Protein AF-A0A9P5PFQ5-F1 (afdb_monomer_lite)

Foldseek 3Di:
DDDFVLVVLVCVLVVQCPPDPVSVVCSLQDLVSLQEGEAEDDPDDDPSSVVSVVSSVVRVPPVHHRHYHYHHDPVVVVVVVPVPPPDPDDDPDDDDDDDDDDD

Secondary structure (DSSP, 8-state):
-PPPHHHHHHHHHHHHTTT-HHHHHHHHH-GGGTSEEEEES-SPPPHHHHHHHHHHHHHHTTTS--EEEEE--THHHHHHHHTTSSSSSS-------------

Radius of gyration: 27.25 Å; chains: 1; bounding box: 60×43×84 Å

pLDDT: mean 70.6, std 17.25, range [37.75, 91.62]

Structure (mmCIF, N/CA/C/O backbone):
data_AF-A0A9P5PFQ5-F1
#
_entry.id   AF-A0A9P5PFQ5-F1
#
loop_
_atom_site.group_PDB
_atom_site.id
_atom_site.type_symbol
_atom_site.label_atom_id
_atom_site.label_alt_id
_atom_site.label_comp_id
_atom_site.label_asym_id
_atom_site.label_entity_id
_atom_site.label_seq_id
_atom_site.pdbx_PDB_ins_code
_atom_site.Cartn_x
_atom_site.Cartn_y
_atom_site.Cartn_z
_atom_site.occupancy
_atom_site.B_iso_or_equiv
_atom_site.auth_seq_id
_atom_site.auth_comp_id
_atom_site.auth_asym_id
_atom_site.auth_atom_id
_atom_site.pdbx_PDB_model_num
ATOM 1 N N . MET A 1 1 ? -12.075 -10.044 19.938 1.00 45.72 1 MET A N 1
ATOM 2 C CA . MET A 1 1 ? -12.340 -8.879 19.068 1.00 45.72 1 MET A CA 1
ATOM 3 C C . MET A 1 1 ? -11.600 -9.130 17.760 1.00 45.72 1 MET A C 1
ATOM 5 O O . MET A 1 1 ? -10.396 -9.341 17.844 1.00 45.72 1 MET A O 1
ATOM 9 N N . PRO A 1 2 ? -12.278 -9.266 16.606 1.00 50.00 2 PRO A N 1
ATOM 10 C CA . PRO A 1 2 ? -11.595 -9.532 15.340 1.00 50.00 2 PRO A CA 1
ATOM 11 C C . PRO A 1 2 ? -10.691 -8.345 14.977 1.00 50.00 2 PRO A C 1
ATOM 13 O O . PRO A 1 2 ? -11.113 -7.195 15.090 1.00 50.00 2 PRO A O 1
ATOM 16 N N . GLU A 1 3 ? -9.444 -8.623 14.596 1.00 54.28 3 GLU A N 1
ATOM 17 C CA . GLU A 1 3 ? -8.509 -7.600 14.119 1.00 54.28 3 GLU A CA 1
ATOM 18 C C . GLU A 1 3 ? -9.028 -7.039 12.781 1.00 54.28 3 GLU A C 1
ATOM 20 O O . GLU A 1 3 ? -9.518 -7.818 11.955 1.00 54.28 3 GLU A O 1
ATOM 25 N N . PRO A 1 4 ? -8.963 -5.718 12.538 1.00 60.44 4 PRO A N 1
ATOM 26 C CA . PRO A 1 4 ? -9.406 -5.162 11.266 1.00 60.44 4 PRO A CA 1
ATOM 27 C C . PRO A 1 4 ? -8.605 -5.787 10.118 1.00 60.44 4 PRO A C 1
ATOM 29 O O . PRO A 1 4 ? -7.383 -5.875 10.186 1.00 60.44 4 PRO A O 1
ATOM 32 N N . GLU A 1 5 ? -9.281 -6.207 9.047 1.00 58.12 5 GLU A N 1
ATOM 33 C CA . GLU A 1 5 ? -8.658 -6.924 7.918 1.00 58.12 5 GLU A CA 1
ATOM 34 C C . GLU A 1 5 ? -7.507 -6.157 7.248 1.00 58.12 5 GLU A C 1
ATOM 36 O O . GLU A 1 5 ? -6.602 -6.778 6.695 1.00 58.12 5 GLU A O 1
ATOM 41 N N . VAL A 1 6 ? -7.484 -4.825 7.378 1.00 57.62 6 VAL A N 1
ATOM 42 C CA . VAL A 1 6 ? -6.348 -3.972 6.989 1.00 57.62 6 VAL A CA 1
ATOM 43 C C . VAL A 1 6 ? -5.053 -4.446 7.657 1.00 57.62 6 VAL A C 1
ATOM 45 O O . VAL A 1 6 ? -4.040 -4.628 6.989 1.00 57.62 6 VAL A O 1
ATOM 48 N N . TYR A 1 7 ? -5.087 -4.714 8.963 1.00 58.97 7 TYR A N 1
ATOM 49 C CA . TYR A 1 7 ? -3.915 -5.170 9.711 1.00 58.97 7 TYR A CA 1
ATOM 50 C C . TYR A 1 7 ? -3.493 -6.586 9.319 1.00 58.97 7 TYR A C 1
ATOM 52 O O . TYR A 1 7 ? -2.305 -6.898 9.334 1.00 58.97 7 TYR A O 1
ATOM 60 N N . GLN A 1 8 ? -4.434 -7.438 8.913 1.00 61.12 8 GLN A N 1
ATOM 61 C CA . GLN A 1 8 ? -4.119 -8.784 8.430 1.00 61.12 8 GLN A CA 1
ATOM 62 C C . GLN A 1 8 ? -3.400 -8.744 7.076 1.00 61.12 8 GLN A C 1
ATOM 64 O O . GLN A 1 8 ? -2.413 -9.459 6.893 1.00 61.12 8 GLN A O 1
ATOM 69 N N . ALA A 1 9 ? -3.827 -7.869 6.160 1.00 61.16 9 ALA A N 1
ATOM 70 C CA . ALA A 1 9 ? -3.157 -7.665 4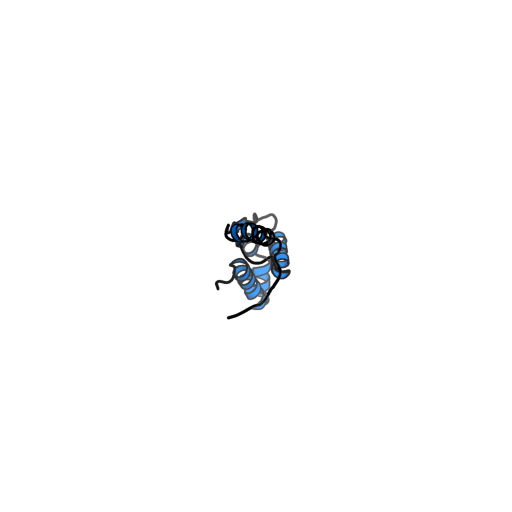.873 1.00 61.16 9 ALA A CA 1
ATOM 71 C C . ALA A 1 9 ? -1.742 -7.083 5.047 1.00 61.16 9 ALA A C 1
ATOM 73 O O . ALA A 1 9 ? -0.787 -7.622 4.481 1.00 61.16 9 ALA A O 1
ATOM 74 N N . ILE A 1 10 ? -1.597 -6.066 5.911 1.00 66.88 10 ILE A N 1
ATOM 75 C CA . ILE A 1 10 ? -0.300 -5.514 6.338 1.00 66.88 10 ILE A CA 1
ATOM 76 C C . ILE A 1 10 ? 0.593 -6.652 6.841 1.00 66.88 10 ILE A C 1
ATOM 78 O O . ILE A 1 10 ? 1.673 -6.901 6.305 1.00 66.88 10 ILE A O 1
ATOM 82 N N . ARG A 1 11 ? 0.122 -7.420 7.828 1.00 69.44 11 ARG A N 1
ATOM 83 C CA . ARG A 1 11 ? 0.902 -8.516 8.414 1.00 69.44 11 ARG A CA 1
ATOM 84 C C . ARG A 1 11 ? 1.263 -9.594 7.393 1.00 69.44 11 ARG A C 1
ATOM 86 O O . ARG A 1 11 ? 2.331 -10.179 7.526 1.00 69.44 11 ARG A O 1
ATOM 93 N N . GLY A 1 12 ? 0.410 -9.886 6.414 1.00 78.38 12 GLY A N 1
ATOM 94 C CA . GLY A 1 12 ? 0.664 -10.908 5.397 1.00 78.38 12 GLY A CA 1
ATOM 95 C C . GLY A 1 12 ? 1.863 -10.568 4.513 1.00 78.38 12 GLY A C 1
ATOM 96 O O . GLY A 1 12 ? 2.818 -11.341 4.445 1.00 78.38 12 GLY A O 1
ATOM 97 N N . ILE A 1 13 ? 1.847 -9.385 3.898 1.00 80.06 13 ILE A N 1
ATOM 98 C CA . ILE A 1 13 ? 2.906 -8.951 2.974 1.00 80.06 13 ILE A CA 1
ATOM 99 C C . ILE A 1 13 ? 4.211 -8.683 3.735 1.00 80.06 13 ILE A C 1
ATOM 101 O O . ILE A 1 13 ? 5.274 -9.137 3.313 1.00 80.06 13 ILE A O 1
ATOM 105 N N . PHE A 1 14 ? 4.146 -8.043 4.909 1.00 79.75 14 PHE A N 1
ATOM 106 C CA . PHE A 1 14 ? 5.341 -7.806 5.729 1.00 79.75 14 PHE A CA 1
ATOM 107 C C . PHE A 1 14 ? 5.957 -9.091 6.298 1.00 79.75 14 PHE A C 1
ATOM 109 O O . PHE A 1 14 ? 7.165 -9.153 6.509 1.00 79.75 14 PHE A O 1
ATOM 116 N N . LYS A 1 15 ? 5.169 -10.150 6.520 1.00 82.88 15 LYS A N 1
ATOM 117 C CA . LYS A 1 15 ? 5.739 -11.457 6.874 1.00 82.88 15 LYS A CA 1
ATOM 118 C C . LYS A 1 15 ? 6.577 -12.016 5.730 1.00 82.88 15 LYS A C 1
ATOM 120 O O . LYS A 1 15 ? 7.675 -12.495 5.991 1.00 82.88 15 LYS A O 1
ATOM 125 N N . LEU A 1 16 ? 6.108 -11.912 4.483 1.00 79.56 16 LEU A N 1
ATOM 126 C CA . LEU A 1 16 ? 6.861 -12.385 3.315 1.00 79.56 16 LEU A CA 1
ATOM 127 C C . LEU A 1 16 ? 8.198 -11.645 3.164 1.00 79.56 16 LEU A C 1
ATOM 129 O O . LEU A 1 16 ? 9.220 -12.276 2.894 1.00 79.56 16 LEU A O 1
ATOM 133 N N . THR A 1 17 ? 8.238 -10.339 3.449 1.00 81.25 17 THR A N 1
ATOM 134 C CA . THR A 1 17 ? 9.483 -9.553 3.378 1.00 81.25 17 THR A CA 1
ATOM 135 C C . THR A 1 17 ? 10.518 -9.904 4.454 1.00 81.25 17 THR A C 1
ATOM 137 O O . THR A 1 17 ? 11.678 -9.485 4.349 1.00 81.25 17 THR A O 1
ATOM 140 N N . TRP A 1 18 ? 10.144 -10.693 5.466 1.00 83.75 18 TRP A N 1
ATOM 141 C CA . TRP A 1 18 ? 11.022 -11.086 6.570 1.00 83.75 18 TRP A CA 1
ATOM 142 C C . TRP A 1 18 ? 11.543 -12.531 6.494 1.00 83.75 18 TRP A C 1
ATOM 144 O O . TRP A 1 18 ? 12.382 -12.904 7.309 1.00 83.75 18 TRP A O 1
ATOM 154 N N . ILE A 1 19 ? 11.086 -13.342 5.529 1.00 86.62 19 ILE A N 1
ATOM 155 C CA . ILE A 1 19 ? 11.470 -14.765 5.427 1.00 86.62 19 ILE A CA 1
ATOM 156 C C . ILE A 1 19 ? 12.896 -14.920 4.885 1.00 86.62 19 ILE A C 1
ATOM 158 O O . ILE A 1 19 ? 13.762 -15.488 5.544 1.00 86.62 19 ILE A O 1
ATOM 162 N N . CYS A 1 20 ? 13.154 -14.433 3.671 1.00 89.81 20 CYS A N 1
ATOM 163 C CA . CYS A 1 20 ? 14.491 -14.398 3.082 1.00 89.81 20 CYS A CA 1
ATOM 164 C C . CYS A 1 20 ? 14.566 -13.313 1.999 1.00 89.81 20 CYS A C 1
ATOM 166 O O . CYS A 1 20 ? 13.553 -12.712 1.638 1.00 89.81 20 CYS A O 1
ATOM 168 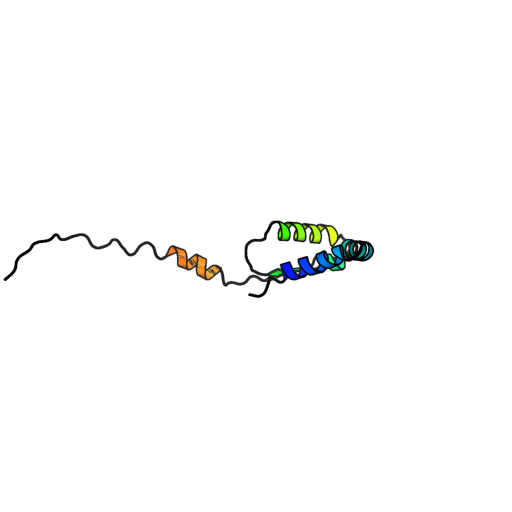N N . PHE A 1 21 ? 15.769 -13.072 1.468 1.00 90.25 21 PHE A N 1
ATOM 169 C CA . PHE A 1 21 ? 15.991 -12.074 0.417 1.00 90.25 21 PHE A CA 1
ATOM 170 C C . PHE A 1 21 ? 15.090 -12.287 -0.811 1.00 90.25 21 PHE A C 1
ATOM 172 O O . PHE A 1 21 ? 14.514 -11.329 -1.307 1.00 90.25 21 PHE A O 1
ATOM 179 N N . TRP A 1 22 ? 14.906 -13.535 -1.248 1.00 91.38 22 TRP A N 1
ATOM 180 C CA . TRP A 1 22 ? 14.122 -13.860 -2.443 1.00 91.38 22 TRP A CA 1
ATOM 181 C C . TRP A 1 22 ? 12.631 -13.570 -2.244 1.00 91.38 22 TRP A C 1
ATOM 183 O O . TRP A 1 22 ? 12.000 -12.949 -3.089 1.00 91.38 22 TRP A O 1
ATOM 193 N N . TRP A 1 23 ? 12.074 -13.951 -1.090 1.00 90.06 23 TRP A N 1
ATOM 194 C CA . TRP A 1 23 ? 10.680 -13.646 -0.748 1.00 90.06 23 TRP A CA 1
ATOM 195 C C . TRP A 1 23 ? 10.429 -12.153 -0.588 1.00 90.0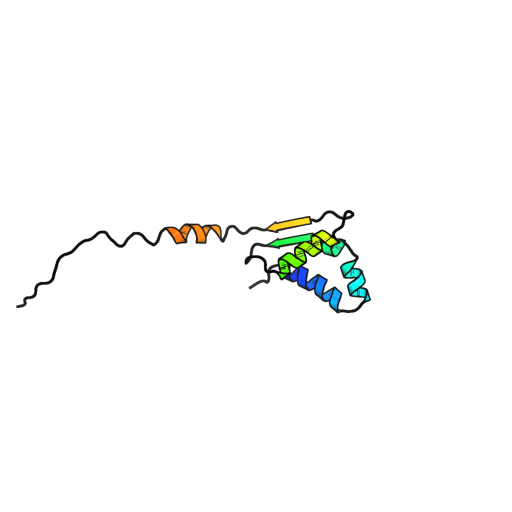6 23 TRP A C 1
ATOM 197 O O . TRP A 1 23 ? 9.362 -11.664 -0.952 1.00 90.06 23 TRP A O 1
ATOM 207 N N . ARG A 1 24 ? 11.413 -11.420 -0.059 1.00 91.12 24 ARG A N 1
ATOM 208 C CA . ARG A 1 24 ? 11.352 -9.963 0.001 1.00 91.12 24 ARG A CA 1
ATOM 209 C C . ARG A 1 24 ? 11.310 -9.358 -1.392 1.00 91.12 24 ARG A C 1
ATOM 211 O O . ARG A 1 24 ? 10.465 -8.506 -1.626 1.00 91.12 24 ARG A O 1
ATOM 218 N N . ASP A 1 25 ? 12.193 -9.785 -2.282 1.00 91.62 25 ASP A N 1
ATOM 219 C CA . ASP A 1 25 ? 12.253 -9.253 -3.641 1.00 91.62 25 ASP A CA 1
ATOM 220 C C . ASP A 1 25 ? 10.941 -9.500 -4.402 1.00 91.62 25 ASP A C 1
ATOM 222 O O . ASP A 1 25 ? 10.345 -8.562 -4.932 1.00 91.62 25 ASP A O 1
ATOM 226 N N . GLU A 1 26 ? 10.403 -10.720 -4.332 1.00 90.75 26 GLU A N 1
ATOM 227 C CA . GLU A 1 26 ? 9.119 -11.072 -4.950 1.00 90.75 26 GLU A CA 1
ATOM 228 C C . GLU A 1 26 ? 7.949 -10.279 -4.342 1.00 90.75 26 GLU A C 1
ATOM 230 O O . GLU A 1 26 ? 7.144 -9.683 -5.058 1.00 90.75 26 GLU A O 1
ATOM 235 N N . ALA A 1 27 ? 7.866 -10.205 -3.008 1.00 89.12 27 ALA A N 1
ATOM 236 C CA . ALA A 1 27 ? 6.790 -9.482 -2.334 1.00 89.12 27 ALA A CA 1
ATOM 237 C C . ALA A 1 27 ? 6.814 -7.978 -2.643 1.00 89.12 27 ALA A C 1
ATOM 239 O O . ALA A 1 27 ? 5.760 -7.350 -2.702 1.00 89.12 27 ALA A O 1
ATOM 240 N N . LEU A 1 28 ? 7.999 -7.389 -2.828 1.00 88.31 28 LEU A N 1
ATOM 241 C CA . LEU A 1 28 ? 8.165 -5.961 -3.100 1.00 88.31 28 LEU A CA 1
ATOM 242 C C . LEU A 1 28 ? 8.003 -5.595 -4.584 1.00 88.31 28 LEU A C 1
ATOM 244 O O . LEU A 1 28 ? 7.596 -4.463 -4.859 1.00 88.31 28 LEU A O 1
ATOM 248 N N . SER A 1 29 ? 8.333 -6.499 -5.510 1.00 88.50 29 SER A N 1
ATOM 249 C CA . SER A 1 29 ? 8.294 -6.260 -6.964 1.00 88.50 29 SER A CA 1
ATOM 250 C C . SER A 1 29 ? 6.947 -6.602 -7.604 1.00 88.50 29 SER A C 1
ATOM 252 O O . SER A 1 29 ? 6.561 -6.001 -8.610 1.00 88.50 29 SER A O 1
ATOM 254 N N . ASN A 1 30 ? 6.196 -7.533 -7.019 1.00 88.75 30 ASN A N 1
ATOM 255 C CA . ASN A 1 30 ? 4.939 -7.989 -7.587 1.00 88.75 30 ASN A CA 1
ATOM 256 C C . ASN A 1 30 ? 3.780 -7.045 -7.226 1.00 88.75 30 ASN A C 1
ATOM 258 O O . ASN A 1 30 ? 3.196 -7.116 -6.141 1.00 88.75 30 ASN A O 1
ATOM 262 N N . SER A 1 31 ? 3.418 -6.176 -8.175 1.00 87.56 31 SER A N 1
ATOM 263 C CA . SER A 1 31 ? 2.327 -5.190 -8.044 1.00 87.56 31 SER A CA 1
ATOM 264 C C . SER A 1 31 ? 0.977 -5.787 -7.614 1.00 87.56 31 SER A C 1
ATOM 266 O O . SER A 1 31 ? 0.172 -5.089 -6.997 1.00 87.56 31 SER A O 1
ATOM 268 N N . THR A 1 32 ? 0.741 -7.083 -7.848 1.00 87.06 32 THR A N 1
ATOM 269 C CA . THR A 1 32 ? -0.486 -7.794 -7.439 1.00 87.06 32 THR A CA 1
ATOM 270 C C . THR A 1 32 ? -0.697 -7.818 -5.940 1.00 87.06 32 THR A C 1
ATOM 272 O O . THR A 1 32 ? -1.836 -7.747 -5.477 1.00 87.06 32 THR A O 1
ATOM 275 N N . PHE A 1 33 ? 0.382 -7.876 -5.162 1.00 85.56 33 PHE A N 1
ATOM 276 C CA . PHE A 1 33 ? 0.266 -7.840 -3.708 1.00 85.56 33 PHE A CA 1
ATOM 277 C C . PHE A 1 33 ? -0.137 -6.455 -3.190 1.00 85.56 33 PHE A C 1
ATOM 279 O O . PHE A 1 33 ? -0.699 -6.352 -2.106 1.00 85.56 33 PHE A O 1
ATOM 286 N N . TRP A 1 34 ? 0.079 -5.402 -3.979 1.00 88.69 34 TRP A N 1
ATOM 287 C CA . TRP A 1 34 ? -0.119 -4.008 -3.576 1.00 88.69 34 TRP A CA 1
ATOM 288 C C . TRP A 1 34 ? -1.355 -3.358 -4.208 1.00 88.69 34 TRP A C 1
ATOM 290 O O . TRP A 1 34 ? -1.732 -2.254 -3.829 1.00 88.69 34 TRP A O 1
ATOM 300 N N . SER A 1 35 ? -2.015 -4.030 -5.155 1.00 87.75 35 SER A N 1
ATOM 301 C CA . SER A 1 35 ? -3.102 -3.457 -5.955 1.00 87.75 35 SER A CA 1
ATOM 302 C C . SER A 1 35 ? -4.499 -3.613 -5.346 1.00 87.75 35 SER A C 1
ATOM 304 O O . SER A 1 35 ? -5.478 -3.193 -5.964 1.00 87.75 35 SER A O 1
ATOM 306 N N . ARG A 1 36 ? -4.644 -4.212 -4.157 1.00 86.94 36 ARG A N 1
ATOM 307 C CA . ARG A 1 36 ? -5.950 -4.374 -3.500 1.00 86.94 36 ARG A CA 1
ATOM 308 C C . ARG A 1 36 ? -5.887 -4.045 -2.017 1.00 86.94 36 ARG A C 1
ATOM 310 O O . ARG A 1 36 ? -5.190 -4.704 -1.254 1.00 86.94 36 ARG A O 1
ATOM 317 N N . ILE A 1 37 ? -6.708 -3.084 -1.606 1.00 85.44 37 ILE A N 1
ATOM 318 C CA . ILE A 1 37 ? -6.816 -2.626 -0.221 1.00 85.44 37 ILE A CA 1
ATOM 319 C C . ILE A 1 37 ? -8.277 -2.716 0.214 1.00 85.44 37 ILE A C 1
ATOM 321 O O . ILE A 1 37 ? -9.177 -2.255 -0.489 1.00 85.44 37 ILE A O 1
ATOM 325 N N . VAL A 1 38 ? -8.518 -3.290 1.391 1.00 84.25 38 VAL A N 1
ATOM 326 C CA . VAL A 1 38 ? -9.839 -3.314 2.030 1.00 84.25 38 VAL A CA 1
ATOM 327 C C . VAL A 1 38 ? -9.755 -2.514 3.318 1.00 84.25 38 VAL A C 1
ATOM 329 O O . VAL A 1 38 ? -9.192 -2.990 4.297 1.00 84.25 38 VAL A O 1
ATOM 332 N N . ILE A 1 39 ? -10.310 -1.306 3.314 1.00 80.25 39 ILE A N 1
ATOM 333 C CA . ILE A 1 39 ? -10.398 -0.421 4.475 1.00 80.25 39 ILE A CA 1
ATOM 334 C C . ILE A 1 39 ? -11.720 -0.707 5.181 1.00 80.25 39 ILE A C 1
ATOM 336 O O . ILE A 1 39 ? -12.794 -0.543 4.601 1.00 80.25 39 ILE A O 1
ATOM 340 N N . LYS A 1 40 ? -11.646 -1.150 6.435 1.00 80.00 40 LYS A N 1
ATOM 341 C CA . LYS A 1 40 ? -12.819 -1.374 7.282 1.00 80.00 40 LYS A CA 1
ATOM 342 C C . LYS A 1 40 ? -12.920 -0.299 8.344 1.00 80.00 40 LYS A C 1
ATOM 344 O O . LYS A 1 40 ? -11.902 0.172 8.843 1.00 80.00 40 LYS A O 1
ATOM 349 N N . ASP A 1 41 ? -14.156 0.026 8.692 1.00 76.44 41 ASP A N 1
ATOM 350 C CA . ASP A 1 41 ? -14.476 0.894 9.809 1.00 76.44 41 ASP A CA 1
ATOM 351 C C . ASP A 1 41 ? -13.823 0.394 11.100 1.00 76.44 41 ASP A C 1
ATOM 353 O O . ASP A 1 41 ? -13.794 -0.809 11.390 1.00 76.44 41 ASP A O 1
ATOM 357 N N . GLY A 1 42 ? -13.253 1.324 11.849 1.00 73.75 42 GLY A N 1
ATOM 358 C CA . GLY A 1 42 ? -12.331 1.026 12.926 1.00 73.75 42 GLY A CA 1
ATOM 359 C C . GLY A 1 42 ? -11.800 2.293 13.589 1.00 73.75 42 GLY A C 1
ATOM 360 O O . GLY A 1 42 ? -12.226 3.401 13.260 1.00 73.75 42 GLY A O 1
ATOM 361 N N . PRO A 1 43 ? -10.887 2.148 14.561 1.00 71.94 43 PRO A N 1
ATOM 362 C CA . PRO A 1 43 ? -10.217 3.295 15.158 1.00 71.94 43 PRO A CA 1
ATOM 363 C C . PRO A 1 43 ? -9.481 4.120 14.085 1.00 71.94 43 PRO A C 1
ATOM 365 O O . PRO A 1 43 ? -9.149 3.584 13.023 1.00 71.94 43 PRO A O 1
ATOM 368 N N . PRO A 1 44 ? -9.215 5.412 14.353 1.00 72.75 44 PRO A N 1
ATOM 369 C CA . PRO A 1 44 ? -8.478 6.265 13.430 1.00 72.75 44 PRO A CA 1
ATOM 370 C C . PRO A 1 44 ? -7.160 5.602 12.996 1.00 72.75 44 PRO A C 1
ATOM 372 O O . PRO A 1 44 ? -6.518 4.928 13.811 1.00 72.75 44 PRO A O 1
ATOM 375 N N . PRO A 1 45 ? -6.759 5.766 11.721 1.00 71.31 45 PRO A N 1
ATOM 376 C CA . PRO A 1 45 ? -5.588 5.091 11.184 1.00 71.31 45 PRO A CA 1
ATOM 377 C C . PRO A 1 45 ? -4.336 5.482 11.971 1.00 71.31 45 PRO A C 1
ATOM 379 O O . PRO A 1 45 ? -4.087 6.659 12.236 1.00 71.31 45 PRO A O 1
ATOM 382 N N . THR A 1 46 ? -3.536 4.482 12.338 1.00 80.94 46 THR A N 1
ATOM 383 C CA . THR A 1 46 ? -2.214 4.704 12.929 1.00 80.94 46 THR A CA 1
ATOM 384 C C . THR A 1 46 ? -1.215 5.122 11.846 1.00 80.94 46 THR A C 1
ATOM 386 O O . THR A 1 46 ? -1.433 4.888 10.656 1.00 80.94 46 THR A O 1
ATOM 389 N N . THR A 1 47 ? -0.075 5.691 12.248 1.00 84.00 47 THR A N 1
ATOM 390 C CA . THR A 1 47 ? 1.030 6.043 11.335 1.00 84.00 47 THR A CA 1
ATOM 391 C C . THR A 1 47 ? 1.453 4.870 10.443 1.00 84.00 47 THR A C 1
ATOM 393 O O . THR A 1 47 ? 1.768 5.065 9.273 1.00 84.00 47 THR A O 1
ATOM 396 N N . GLU A 1 48 ? 1.407 3.644 10.971 1.00 78.19 48 GLU A N 1
ATOM 397 C CA . GLU A 1 48 ? 1.725 2.411 10.241 1.00 78.19 48 GLU A CA 1
ATOM 398 C C . GLU A 1 48 ? 0.728 2.120 9.114 1.00 78.19 48 GLU A C 1
ATOM 400 O O . GLU A 1 48 ? 1.133 1.755 8.011 1.00 78.19 48 GLU A O 1
ATOM 405 N N . VAL A 1 49 ? -0.571 2.323 9.365 1.00 79.00 49 VAL A N 1
ATOM 406 C CA . VAL A 1 49 ? -1.618 2.145 8.349 1.00 79.00 49 VAL A CA 1
ATOM 407 C C . VAL A 1 49 ? -1.423 3.159 7.227 1.00 79.00 49 VAL A C 1
ATOM 409 O O . VAL A 1 49 ? -1.442 2.786 6.057 1.00 79.00 49 VAL A O 1
ATOM 412 N N . THR A 1 50 ? -1.155 4.422 7.564 1.00 83.81 50 THR A N 1
ATOM 413 C CA . THR A 1 50 ? -0.877 5.470 6.571 1.00 83.81 50 THR A CA 1
ATOM 414 C C . THR A 1 50 ? 0.368 5.153 5.740 1.00 83.81 50 THR A C 1
ATOM 416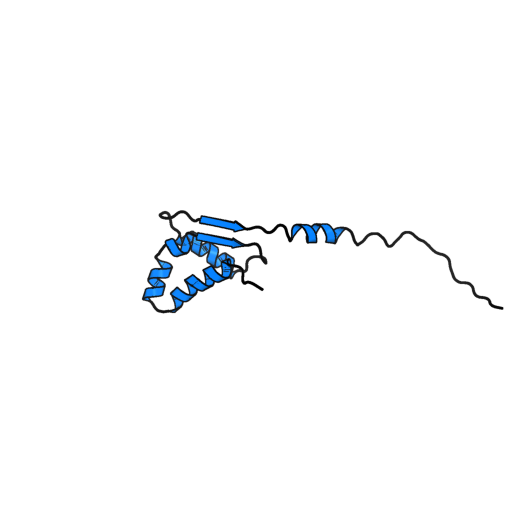 O O . THR A 1 50 ? 0.337 5.277 4.517 1.00 83.81 50 THR A O 1
ATOM 419 N N . ALA A 1 51 ? 1.451 4.697 6.375 1.00 85.31 51 ALA A N 1
ATOM 420 C CA . ALA A 1 51 ? 2.670 4.298 5.674 1.00 85.31 51 ALA A CA 1
ATOM 421 C C . ALA A 1 51 ? 2.424 3.119 4.718 1.00 85.31 51 ALA A C 1
ATOM 423 O O . ALA A 1 51 ? 2.898 3.135 3.583 1.00 85.31 51 ALA A O 1
ATOM 424 N N . PHE A 1 52 ? 1.634 2.127 5.137 1.00 85.12 52 PHE A N 1
ATOM 425 C CA . PHE A 1 52 ? 1.270 1.002 4.279 1.00 85.12 52 PHE A CA 1
ATOM 426 C C . PHE A 1 52 ? 0.406 1.419 3.084 1.00 85.12 52 PHE A C 1
ATOM 428 O O . PHE A 1 52 ? 0.638 0.951 1.970 1.00 85.12 52 PHE A O 1
ATOM 435 N N . LEU A 1 53 ? -0.569 2.308 3.292 1.00 85.88 53 LEU A N 1
ATOM 436 C CA . LEU A 1 53 ? -1.397 2.839 2.205 1.00 85.88 53 LEU A CA 1
ATOM 437 C C . LEU A 1 53 ? -0.541 3.565 1.162 1.00 85.88 53 LEU A C 1
ATOM 439 O O . LEU A 1 53 ? -0.725 3.345 -0.034 1.00 85.88 53 LEU A O 1
ATOM 443 N N . ASN A 1 54 ? 0.424 4.371 1.612 1.00 88.06 54 ASN A N 1
ATOM 444 C CA . ASN A 1 54 ? 1.373 5.035 0.721 1.00 88.06 54 ASN A CA 1
ATOM 445 C C . ASN A 1 54 ? 2.186 4.022 -0.096 1.00 88.06 54 ASN A C 1
ATOM 447 O O . ASN A 1 54 ? 2.327 4.200 -1.304 1.00 88.06 54 ASN A O 1
ATOM 451 N N . GLU A 1 55 ? 2.648 2.931 0.522 1.00 87.62 55 GLU A N 1
ATOM 452 C CA . GLU A 1 55 ? 3.355 1.883 -0.221 1.00 87.62 55 GLU A CA 1
ATOM 453 C C . GLU A 1 55 ? 2.472 1.132 -1.207 1.00 87.62 55 GLU A C 1
ATOM 455 O O . GLU A 1 55 ? 2.938 0.796 -2.293 1.00 87.62 55 GLU A O 1
ATOM 460 N N . CYS A 1 56 ? 1.195 0.918 -0.895 1.00 87.38 56 CYS A N 1
ATOM 461 C CA . CYS A 1 56 ? 0.269 0.338 -1.863 1.00 87.38 56 CYS A CA 1
ATOM 462 C C . CYS A 1 56 ? 0.115 1.233 -3.099 1.00 87.38 56 CYS A C 1
ATOM 464 O O . CYS A 1 56 ? 0.161 0.732 -4.219 1.00 87.38 56 CYS A O 1
ATOM 466 N N . ILE A 1 57 ? -0.001 2.552 -2.904 1.00 87.50 57 ILE A N 1
ATOM 467 C CA . ILE A 1 57 ? -0.084 3.532 -4.000 1.00 87.50 57 ILE A CA 1
ATOM 468 C C . ILE A 1 57 ? 1.210 3.545 -4.821 1.00 87.50 57 ILE A C 1
ATOM 470 O O . ILE A 1 57 ? 1.162 3.568 -6.050 1.00 87.50 57 ILE A O 1
ATOM 474 N N . LEU A 1 58 ? 2.367 3.519 -4.156 1.00 88.25 58 LEU A N 1
ATOM 475 C CA . LEU A 1 58 ? 3.660 3.542 -4.836 1.00 88.25 58 LEU A CA 1
ATOM 476 C C . LEU A 1 58 ? 3.892 2.268 -5.662 1.00 88.25 58 LEU A C 1
ATOM 478 O O . LEU A 1 58 ? 4.408 2.334 -6.778 1.00 88.25 58 LEU A O 1
ATOM 482 N N . ARG A 1 59 ? 3.515 1.107 -5.116 1.00 87.75 59 ARG A N 1
ATOM 483 C CA . ARG A 1 59 ? 3.871 -0.212 -5.662 1.00 87.75 59 ARG A CA 1
ATOM 484 C C . ARG A 1 59 ? 2.818 -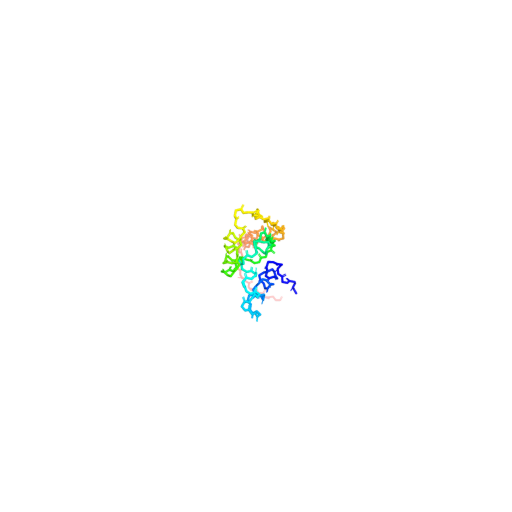0.830 -6.570 1.00 87.75 59 ARG A C 1
ATOM 486 O O . ARG A 1 59 ? 3.166 -1.717 -7.347 1.00 87.75 59 ARG A O 1
ATOM 493 N N . SER A 1 60 ? 1.562 -0.376 -6.534 1.00 85.06 60 SER A N 1
ATOM 494 C CA . SER A 1 60 ? 0.562 -0.807 -7.524 1.00 85.06 60 SER A CA 1
ATOM 495 C C . SER A 1 60 ? 0.977 -0.424 -8.950 1.00 85.06 60 SER A C 1
ATOM 497 O O . SER A 1 60 ? 0.630 -1.117 -9.907 1.00 85.06 60 SER A O 1
ATOM 499 N N . GLY A 1 61 ? 1.777 0.642 -9.084 1.00 77.50 61 GLY A N 1
ATOM 500 C CA . GLY A 1 61 ? 2.339 1.090 -10.353 1.00 77.50 61 GLY A CA 1
ATOM 501 C C . GLY A 1 61 ? 1.272 1.537 -11.356 1.00 77.50 61 GLY A C 1
ATOM 502 O O . GLY A 1 61 ? 0.095 1.675 -11.032 1.00 77.50 61 GLY A O 1
ATOM 503 N N . ALA A 1 62 ? 1.694 1.777 -12.600 1.00 74.56 62 ALA A N 1
ATOM 504 C CA . ALA A 1 62 ? 0.790 2.147 -13.695 1.00 74.56 62 ALA A CA 1
ATOM 505 C C . ALA A 1 62 ? 0.163 0.929 -14.399 1.00 74.56 62 ALA A C 1
ATOM 507 O O . ALA A 1 62 ? -0.827 1.066 -15.113 1.00 74.56 62 ALA A O 1
ATOM 508 N N . SER A 1 63 ? 0.749 -0.259 -14.224 1.00 73.56 63 SER A N 1
ATOM 509 C CA . SER A 1 63 ? 0.335 -1.485 -14.910 1.00 73.56 63 SER A CA 1
ATOM 510 C C . SER A 1 63 ? -0.889 -2.146 -14.288 1.00 73.56 63 SER A C 1
ATOM 512 O O . SER A 1 63 ? -1.560 -2.913 -14.975 1.00 73.56 63 SER A O 1
ATOM 514 N N . MET A 1 64 ? -1.187 -1.872 -13.012 1.00 77.12 64 MET A N 1
ATOM 515 C CA . MET A 1 64 ? -2.329 -2.468 -12.330 1.00 77.12 64 MET A CA 1
ATOM 516 C C . MET A 1 64 ? -3.142 -1.412 -11.574 1.00 77.12 64 MET A C 1
ATOM 518 O O . MET A 1 64 ? -2.587 -0.706 -10.731 1.00 77.12 64 MET A O 1
ATOM 522 N N . PRO A 1 65 ? -4.457 -1.288 -11.834 1.00 83.62 65 PRO A N 1
ATOM 523 C CA . PRO A 1 65 ? -5.287 -0.350 -11.094 1.00 83.62 65 PRO A CA 1
ATOM 524 C C . PRO A 1 65 ? -5.352 -0.724 -9.611 1.00 83.62 65 PRO A C 1
ATOM 526 O O . PRO A 1 65 ? -5.558 -1.886 -9.252 1.00 83.62 65 PRO A O 1
ATOM 529 N N . LEU A 1 66 ? -5.225 0.285 -8.750 1.00 86.44 66 LEU A N 1
ATOM 530 C CA . LEU A 1 66 ? -5.409 0.135 -7.313 1.00 86.44 66 LEU A CA 1
ATOM 531 C C . LEU A 1 66 ? -6.905 0.005 -6.984 1.00 86.44 66 LEU A C 1
ATOM 533 O O . LEU A 1 66 ? -7.678 0.949 -7.141 1.00 86.44 66 LEU A O 1
ATOM 537 N N . SER A 1 67 ? -7.315 -1.165 -6.501 1.00 88.31 67 SER A N 1
ATOM 538 C CA . SER A 1 67 ? -8.673 -1.447 -6.034 1.00 88.31 67 SER A CA 1
ATOM 539 C C . SER A 1 67 ? -8.799 -1.142 -4.543 1.00 88.31 67 SER A C 1
ATOM 541 O O . SER A 1 67 ? -8.312 -1.906 -3.707 1.00 88.31 67 SER A O 1
ATOM 543 N N . ILE A 1 68 ? -9.526 -0.079 -4.201 1.00 85.44 68 ILE A N 1
ATOM 544 C CA . ILE A 1 68 ? -9.804 0.314 -2.813 1.00 85.44 68 ILE A CA 1
ATOM 545 C C . ILE A 1 68 ? -11.263 -0.006 -2.480 1.00 85.44 68 ILE A C 1
ATOM 547 O O . ILE A 1 68 ? -12.182 0.530 -3.095 1.00 85.44 68 ILE A O 1
ATOM 551 N N . VAL A 1 69 ? -11.481 -0.867 -1.487 1.00 86.00 69 VAL A N 1
ATOM 552 C CA . VAL A 1 69 ? -12.813 -1.190 -0.958 1.00 86.00 69 VAL A CA 1
ATOM 553 C C . VAL A 1 69 ? -12.949 -0.565 0.421 1.00 86.00 69 VAL A C 1
ATOM 555 O O . VAL A 1 69 ? -12.195 -0.917 1.323 1.00 86.00 69 VAL A O 1
ATOM 558 N N . ILE A 1 70 ? -13.912 0.338 0.599 1.00 82.31 70 ILE A N 1
ATOM 559 C CA . ILE A 1 70 ? -14.158 1.020 1.874 1.00 82.31 70 ILE A CA 1
ATOM 560 C C . ILE A 1 70 ? -15.469 0.500 2.462 1.00 82.31 70 ILE A C 1
ATOM 562 O O . ILE A 1 70 ? -16.523 0.606 1.841 1.00 82.31 70 ILE A O 1
ATOM 566 N N . SER A 1 71 ? -15.402 -0.083 3.656 1.00 82.81 71 SER A N 1
ATOM 567 C CA . SER A 1 71 ? -16.562 -0.555 4.417 1.00 82.81 71 SER A CA 1
ATOM 568 C C . SER A 1 71 ? -16.772 0.349 5.623 1.00 82.81 71 SER A C 1
ATOM 570 O O . SER A 1 71 ? -15.991 0.287 6.567 1.00 82.81 71 SER A O 1
ATOM 572 N N . ILE A 1 72 ? -17.821 1.168 5.598 1.00 76.81 72 ILE A N 1
ATOM 573 C CA . ILE A 1 72 ? -18.169 2.101 6.678 1.00 76.81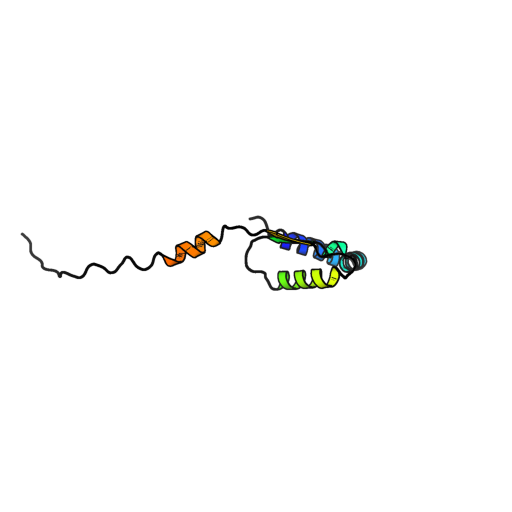 72 ILE A CA 1
ATOM 574 C C . ILE A 1 72 ? -19.312 1.484 7.492 1.00 76.81 72 ILE A C 1
ATOM 576 O O . ILE A 1 72 ? -20.330 1.094 6.917 1.00 76.81 72 ILE A O 1
ATOM 580 N N . SER A 1 73 ? -19.168 1.371 8.816 1.00 73.75 73 SER A N 1
ATOM 581 C CA . SER A 1 73 ? -20.256 0.945 9.696 1.00 73.75 73 SER A CA 1
ATOM 582 C C . SER A 1 73 ? -20.953 2.187 10.246 1.00 73.75 73 SER A C 1
ATOM 584 O O . SER A 1 73 ? -20.343 3.066 10.840 1.00 73.75 73 SER A O 1
ATOM 586 N N . LEU A 1 74 ? -22.276 2.267 10.121 1.00 66.56 74 LEU A N 1
ATOM 587 C CA . LEU A 1 74 ? -23.049 3.407 10.639 1.00 66.56 74 LEU A CA 1
ATOM 588 C C . LEU A 1 74 ? -23.153 3.437 12.180 1.00 66.56 74 LEU A C 1
ATOM 590 O O . LEU A 1 74 ? -23.918 4.219 12.739 1.00 66.56 74 LEU A O 1
ATOM 594 N N . ARG A 1 75 ? -22.389 2.602 12.899 1.00 59.66 75 ARG A N 1
ATOM 595 C CA . ARG A 1 75 ? -22.498 2.451 14.360 1.00 59.66 75 ARG A CA 1
ATOM 596 C C . ARG A 1 75 ? -22.013 3.675 15.140 1.00 59.66 75 ARG A C 1
ATOM 598 O O . ARG A 1 75 ? -22.478 3.884 16.254 1.00 59.66 75 ARG A O 1
ATOM 605 N N . GLN A 1 76 ? -21.122 4.493 14.578 1.00 53.03 76 GLN A N 1
ATOM 606 C CA . GLN A 1 76 ? -20.597 5.677 15.273 1.00 53.03 76 GLN A CA 1
ATOM 607 C C . GLN A 1 76 ? -21.507 6.911 15.193 1.00 53.03 76 GLN A C 1
ATOM 609 O O . GLN A 1 76 ? -21.370 7.813 16.017 1.00 53.03 76 GLN A O 1
ATOM 614 N N . VAL A 1 77 ? -22.471 6.958 14.266 1.00 51.16 77 VAL A N 1
ATOM 615 C CA . VAL A 1 77 ? -23.349 8.135 14.130 1.00 51.16 77 VAL A CA 1
ATOM 616 C C . VAL A 1 77 ? -24.332 8.235 15.305 1.00 51.16 77 VAL A C 1
ATOM 618 O O . VAL A 1 77 ? -24.645 9.338 15.737 1.00 51.16 77 VAL A O 1
ATOM 621 N N . ALA A 1 78 ? -24.741 7.110 15.903 1.00 49.88 78 ALA A N 1
ATOM 622 C CA . ALA A 1 78 ? -25.646 7.114 17.057 1.00 49.88 78 ALA A CA 1
ATOM 623 C C . ALA A 1 78 ? -24.999 7.713 18.324 1.00 49.88 78 ALA A C 1
ATOM 625 O O . ALA A 1 78 ? -25.603 8.536 19.001 1.00 49.88 78 ALA A O 1
ATOM 626 N N . LEU A 1 79 ? -23.728 7.396 18.601 1.00 48.91 79 LEU A N 1
ATOM 627 C CA . LEU A 1 79 ? -23.043 7.886 19.808 1.00 48.91 79 LEU A CA 1
ATOM 628 C C . LEU A 1 79 ? -22.689 9.381 19.748 1.00 48.91 79 LEU A C 1
ATOM 630 O O . LEU A 1 79 ? -22.525 10.012 20.790 1.00 48.91 79 LEU A O 1
ATOM 634 N N . SER A 1 80 ? -22.590 9.965 18.548 1.00 45.59 80 SER A N 1
ATOM 635 C CA . SER A 1 80 ? -22.342 11.404 18.392 1.00 45.59 80 SER A CA 1
ATOM 636 C C . SER A 1 80 ? -23.609 12.253 18.519 1.00 45.59 80 SER A C 1
ATOM 638 O O . SER A 1 80 ? -23.496 13.441 18.827 1.00 45.59 80 SER A O 1
ATOM 640 N N . VAL A 1 81 ? -24.795 11.690 18.265 1.00 48.03 81 VAL A N 1
ATOM 641 C CA . VAL A 1 81 ? -26.062 12.430 18.384 1.00 48.03 81 VAL A CA 1
ATOM 642 C C . VAL A 1 81 ? -26.559 12.435 19.836 1.00 48.03 81 VAL A C 1
ATOM 644 O O . VAL A 1 81 ? -27.077 13.454 20.289 1.00 48.03 81 VAL A O 1
ATOM 647 N N . ASP A 1 82 ? -26.289 11.379 20.611 1.00 47.19 82 ASP A N 1
ATOM 648 C CA . ASP A 1 82 ? -26.742 11.279 22.008 1.00 47.19 82 ASP A CA 1
ATOM 649 C C . ASP A 1 82 ? -25.882 12.055 23.029 1.00 47.19 82 ASP A C 1
ATOM 651 O O . ASP A 1 82 ? -26.371 12.417 24.100 1.00 47.19 82 ASP A O 1
ATOM 655 N N . PHE A 1 83 ? -24.624 12.402 22.721 1.00 42.16 83 PHE A N 1
ATOM 656 C CA . PHE A 1 83 ? -23.758 13.114 23.682 1.00 42.16 83 PHE A CA 1
ATOM 657 C C . PHE A 1 83 ? -24.146 14.590 23.900 1.00 42.16 83 PHE A C 1
ATOM 659 O O . PHE A 1 83 ? -23.644 15.238 24.817 1.00 42.16 83 PHE A O 1
ATOM 666 N N . LYS A 1 84 ? -25.045 15.153 23.081 1.00 45.81 84 LYS A N 1
ATOM 667 C CA . LYS A 1 84 ? -25.391 16.583 23.154 1.00 45.81 84 LYS A CA 1
ATOM 668 C C . LYS A 1 84 ? -26.714 16.892 23.861 1.00 45.81 84 LYS A C 1
ATOM 670 O O . LYS A 1 84 ? -27.022 18.072 24.025 1.00 45.81 84 LYS A O 1
ATOM 675 N N . GLN A 1 85 ? -27.482 15.888 24.299 1.00 47.25 85 GLN A N 1
ATOM 676 C CA . GLN A 1 85 ? -28.829 16.114 24.847 1.00 47.25 85 GLN A CA 1
ATOM 677 C C . GLN A 1 85 ? -28.946 15.996 26.380 1.00 47.25 85 GLN A C 1
ATOM 679 O O . GLN A 1 85 ? -29.986 16.338 26.935 1.00 47.25 85 GLN A O 1
ATOM 684 N N . SER A 1 86 ? -27.892 15.602 27.102 1.00 48.72 86 SER A N 1
ATOM 685 C CA . SER A 1 86 ? -27.978 15.288 28.541 1.00 48.72 86 SER A CA 1
ATOM 686 C C . SER A 1 86 ? -27.569 16.404 29.520 1.00 48.72 86 SER A C 1
ATOM 688 O O . SER A 1 86 ? -27.495 16.139 30.715 1.00 48.72 86 SER A O 1
ATOM 690 N N . HIS A 1 87 ? -27.353 17.656 29.084 1.00 45.78 87 HIS A N 1
ATOM 691 C CA . HIS A 1 87 ? -26.785 18.702 29.964 1.00 45.78 87 HIS A CA 1
ATOM 692 C C . HIS A 1 87 ? -27.678 19.921 30.298 1.00 45.78 87 HIS A C 1
ATOM 694 O O . HIS A 1 87 ? -27.157 20.910 30.810 1.00 45.78 87 HIS A O 1
ATOM 700 N N . TRP A 1 88 ? -29.001 19.887 30.058 1.00 44.19 88 TRP A N 1
ATOM 701 C CA . TRP A 1 88 ? -29.871 21.065 30.295 1.00 44.19 88 TRP A CA 1
ATOM 702 C C . TRP A 1 88 ? -31.206 20.834 31.026 1.00 44.19 88 TRP A C 1
ATOM 704 O O . TRP A 1 88 ? -32.054 21.721 31.016 1.00 44.19 88 TRP A O 1
ATOM 714 N N . ILE A 1 89 ? -31.410 19.717 31.732 1.00 47.53 89 ILE A N 1
ATOM 715 C CA . ILE A 1 89 ? -32.583 19.573 32.620 1.00 47.53 89 ILE A CA 1
ATOM 716 C C . ILE A 1 89 ? -32.107 19.473 34.069 1.00 47.53 89 ILE A C 1
ATOM 718 O O . ILE A 1 89 ? -32.036 18.395 34.645 1.00 47.53 89 ILE A O 1
ATOM 722 N N . GLY A 1 90 ? -31.715 20.608 34.648 1.00 46.62 90 GLY A N 1
ATOM 723 C CA . GLY A 1 90 ? -31.258 20.665 36.041 1.00 46.62 90 GLY A CA 1
ATOM 724 C C . GLY A 1 90 ? -31.398 22.020 36.735 1.00 46.62 90 GLY A C 1
ATOM 725 O O . GLY A 1 90 ? -30.863 22.185 37.824 1.00 46.62 90 GLY A O 1
ATOM 726 N N . SER A 1 91 ? -32.086 23.003 36.146 1.00 48.19 91 SER A N 1
ATOM 727 C CA . SER A 1 91 ? -32.158 24.354 36.726 1.00 48.19 91 SER A CA 1
ATOM 728 C C . SER A 1 91 ? -33.497 25.050 36.478 1.00 48.19 91 SER A C 1
ATOM 730 O O . SER A 1 91 ? -33.541 26.136 35.906 1.00 48.19 91 SER A O 1
ATOM 732 N N . LEU A 1 92 ? -34.601 24.438 36.899 1.00 45.72 92 LEU A N 1
ATOM 733 C CA . LEU A 1 92 ? -35.894 25.123 36.973 1.00 45.72 92 LEU A CA 1
ATOM 734 C C . LEU A 1 92 ? -36.649 24.708 38.235 1.00 45.72 92 LEU A C 1
ATOM 736 O O . LEU A 1 92 ? -37.698 24.105 38.127 1.00 45.72 92 LEU A O 1
ATOM 740 N N . PHE A 1 93 ? -36.113 25.019 39.416 1.00 44.25 93 PHE A N 1
ATOM 741 C CA . PHE A 1 93 ? -36.915 25.295 40.617 1.00 44.25 93 PHE A CA 1
ATOM 742 C C . PHE A 1 93 ? -36.071 26.130 41.596 1.00 44.25 93 PHE A C 1
ATOM 744 O O . PHE A 1 93 ? -35.068 25.626 42.104 1.00 44.25 93 PHE A O 1
ATOM 751 N N . PRO A 1 94 ? -36.421 27.403 41.857 1.00 38.69 94 PRO A N 1
ATOM 752 C CA . PRO A 1 94 ? -35.834 28.174 42.941 1.00 38.69 94 PRO A CA 1
ATOM 753 C C . PRO A 1 94 ? -36.619 27.989 44.254 1.00 38.69 94 PRO A C 1
ATOM 755 O O . PRO A 1 94 ? -37.831 28.163 44.279 1.00 38.69 94 PRO A O 1
ATOM 758 N N . SER A 1 95 ? -35.857 27.691 45.318 1.00 48.62 95 SER A N 1
ATOM 759 C CA . SER A 1 95 ? -35.985 28.103 46.735 1.00 48.62 95 SER A CA 1
ATOM 760 C C . SER A 1 95 ? -37.298 27.926 47.516 1.00 48.62 95 SER A C 1
ATOM 762 O O . SER A 1 95 ? -38.282 28.575 47.197 1.00 48.62 95 SER A O 1
ATOM 764 N N . GLU A 1 96 ? -37.204 27.289 48.695 1.00 39.75 96 GLU A N 1
ATOM 765 C CA . GLU A 1 96 ? -37.645 27.906 49.964 1.00 39.75 96 GLU A CA 1
ATOM 766 C C . GLU A 1 96 ? -36.846 27.370 51.182 1.00 39.75 96 GLU A C 1
ATOM 768 O O . GLU A 1 96 ? -36.361 26.235 51.137 1.00 39.75 96 GLU A O 1
ATOM 773 N N . PRO A 1 97 ? -36.629 28.189 52.236 1.00 51.59 97 PRO A N 1
ATOM 774 C CA . PRO A 1 97 ? -35.710 27.897 53.333 1.00 51.59 97 PRO A CA 1
ATOM 775 C C . PRO A 1 97 ? -36.367 27.237 54.556 1.00 51.59 97 PRO A C 1
ATOM 777 O O . PRO A 1 97 ? -37.557 27.360 54.827 1.00 51.59 97 PRO A O 1
ATOM 780 N N . SER A 1 98 ? -35.508 26.580 55.329 1.00 48.62 98 SER A N 1
ATOM 781 C CA . SER A 1 98 ? -35.735 25.908 56.606 1.00 48.62 98 SER A CA 1
ATOM 782 C C . SER A 1 98 ? -36.556 26.700 57.635 1.00 48.62 98 SER A C 1
ATOM 784 O O . SER A 1 98 ? -36.209 27.833 57.964 1.00 48.62 98 SER A O 1
ATOM 786 N N . SER A 1 99 ? -37.513 26.037 58.296 1.00 44.72 99 SER A N 1
ATOM 787 C CA . SER A 1 99 ? -37.766 26.291 59.720 1.00 44.72 99 SER A CA 1
ATOM 788 C C . SER A 1 99 ? -38.386 25.095 60.454 1.00 44.72 99 SER A C 1
ATOM 790 O O . SER A 1 99 ? -39.356 24.480 60.026 1.00 44.72 99 SER A O 1
ATOM 792 N N . THR A 1 100 ? -37.745 24.786 61.573 1.00 52.69 100 THR A N 1
ATOM 793 C CA . THR A 1 100 ? -38.055 23.877 62.683 1.00 52.69 100 THR A CA 1
ATOM 794 C C . THR A 1 100 ? -39.358 24.211 63.419 1.00 52.69 100 THR A C 1
ATOM 796 O O . THR A 1 100 ? -39.516 25.369 63.783 1.00 52.69 100 THR A O 1
ATOM 799 N N . HIS A 1 101 ? -40.188 23.216 63.779 1.00 43.84 101 HIS A N 1
ATOM 800 C CA . HIS A 1 101 ? -40.527 22.882 65.183 1.00 43.84 101 HIS A CA 1
ATOM 801 C C . HIS A 1 101 ? -41.490 21.676 65.309 1.00 43.84 101 HIS A C 1
ATOM 803 O O . HIS A 1 101 ? -42.474 21.577 64.584 1.00 43.84 101 HIS A O 1
ATOM 809 N N . PHE A 1 102 ? -41.193 20.803 66.279 1.00 37.75 102 PHE A N 1
ATOM 810 C CA . PHE A 1 102 ? -42.044 19.755 66.878 1.00 37.75 102 PHE A CA 1
ATOM 811 C C . PHE A 1 102 ? -43.205 20.370 67.701 1.00 37.75 102 PHE A C 1
ATOM 813 O O . PHE A 1 102 ? -43.068 21.525 68.133 1.00 37.75 102 PHE A O 1
ATOM 820 N N . PRO A 1 103 ? -44.326 19.651 67.925 1.00 61.66 103 PRO A N 1
ATOM 821 C CA . PRO A 1 103 ? -44.420 18.601 68.959 1.00 61.66 103 PRO A CA 1
ATOM 822 C C . PRO A 1 103 ? -44.980 17.251 68.488 1.00 61.66 103 PRO A C 1
ATOM 824 O O . PRO A 1 103 ? -45.800 17.224 67.545 1.00 61.66 103 PRO A O 1
#

Organism: NCBI:txid206335

Sequence (103 aa):
MPEPEVYQAIRGIFKLTWICFWWRDEALSNSTFWSRIVIKDGPPPTTEVTAFLNECILRSGASMPLSIVISISLRQVALSVDFKQSHWIGSLFPSEPSSTHFP